Protein AF-A0A085G0N1-F1 (afdb_monomer_lite)

Foldseek 3Di:
DDQDPVNVVVLVVCVVCVVVVHDDPDDDDDPVVVVVVVVVVVVVVVVVVVVVVVPDPDD

pLDDT: mean 75.63, std 10.6, range [46.47, 91.19]

Secondary structure (DSSP, 8-state):
----HHHHHHHHHHHHHHHTTPPP-SPP-SHHHHHHHHHHHHHHHHHHHHHHHHHS---

Organism: Ewingella americana (strain ATCC 33852 / DSM 4580 / CCUG 14506 / JCM 5911 / LMG 7869 / NCTC 12157 / CDC 1468-78) (NCBI:txid910964)

Sequence (59 aa):
MDVGLSTMTKWVKQLREERQGKTPKSSPITPEQIEIRELKKNLQSIEMENEILKKLPRS

Structure (mmCIF, N/CA/C/O backbone):
data_AF-A0A085G0N1-F1
#
_entry.id   AF-A0A085G0N1-F1
#
loop_
_atom_site.group_PDB
_atom_site.id
_atom_site.type_symbol
_atom_site.label_atom_id
_atom_site.label_alt_id
_atom_site.label_comp_id
_atom_site.label_asym_id
_atom_site.label_entity_id
_atom_site.label_seq_id
_atom_site.pdbx_PDB_ins_code
_atom_site.Cartn_x
_atom_site.Cartn_y
_atom_site.Cartn_z
_atom_site.occupancy
_atom_site.B_iso_or_equiv
_atom_site.auth_seq_id
_atom_site.auth_comp_id
_atom_site.auth_asym_id
_atom_site.auth_atom_id
_atom_site.pdbx_PDB_model_num
ATOM 1 N N . MET A 1 1 ? 18.039 12.828 -6.974 1.00 46.47 1 MET A N 1
ATOM 2 C CA . MET A 1 1 ? 18.060 11.521 -6.284 1.00 46.47 1 MET A CA 1
ATOM 3 C C . MET A 1 1 ? 18.980 10.619 -7.086 1.00 46.47 1 MET A C 1
ATOM 5 O O . MET A 1 1 ? 18.596 10.230 -8.179 1.00 46.47 1 MET A O 1
ATOM 9 N N . ASP A 1 2 ? 20.209 10.399 -6.618 1.00 49.88 2 ASP A N 1
ATOM 10 C CA . ASP A 1 2 ? 21.203 9.588 -7.333 1.00 49.88 2 ASP A CA 1
ATOM 11 C C . ASP A 1 2 ? 21.006 8.115 -6.959 1.00 49.88 2 ASP A C 1
ATOM 13 O O . ASP A 1 2 ? 21.352 7.670 -5.863 1.00 49.88 2 ASP A O 1
ATOM 17 N N . VAL A 1 3 ? 20.306 7.379 -7.820 1.00 60.53 3 VAL A N 1
ATOM 18 C CA . VAL A 1 3 ? 19.987 5.971 -7.583 1.00 60.53 3 VAL A CA 1
ATOM 19 C C . VAL A 1 3 ? 21.132 5.142 -8.151 1.00 60.53 3 VAL A C 1
ATOM 21 O O . VAL A 1 3 ? 21.268 5.016 -9.365 1.00 60.53 3 VAL A O 1
ATOM 24 N N . GLY A 1 4 ? 21.964 4.571 -7.277 1.00 74.12 4 GLY A N 1
ATOM 25 C CA . GLY A 1 4 ? 23.107 3.759 -7.699 1.00 74.12 4 GLY A CA 1
ATOM 26 C C . GLY A 1 4 ? 22.710 2.595 -8.621 1.00 74.12 4 GLY A C 1
ATOM 27 O O . GLY A 1 4 ? 21.668 1.958 -8.439 1.00 74.12 4 GLY A O 1
ATOM 28 N N . LEU A 1 5 ? 23.573 2.276 -9.593 1.00 75.88 5 LEU A N 1
ATOM 29 C CA . LEU A 1 5 ? 23.366 1.244 -10.627 1.00 75.88 5 LEU A CA 1
ATOM 30 C C . LEU A 1 5 ? 22.936 -0.126 -10.060 1.00 75.88 5 LEU A C 1
ATOM 32 O O . LEU A 1 5 ? 22.133 -0.847 -10.661 1.00 75.88 5 LEU A O 1
ATOM 36 N N . SER A 1 6 ? 23.439 -0.480 -8.877 1.00 74.56 6 SER A N 1
ATOM 37 C CA . SER A 1 6 ? 23.111 -1.725 -8.174 1.00 74.56 6 SER A CA 1
ATOM 38 C C . SER A 1 6 ? 21.652 -1.782 -7.704 1.00 74.56 6 SER A C 1
ATOM 40 O O . SER A 1 6 ? 21.033 -2.848 -7.739 1.00 74.56 6 SER A O 1
ATOM 42 N N . THR A 1 7 ? 21.078 -0.642 -7.317 1.00 69.50 7 THR A N 1
ATOM 43 C CA . THR A 1 7 ? 19.668 -0.505 -6.936 1.00 69.5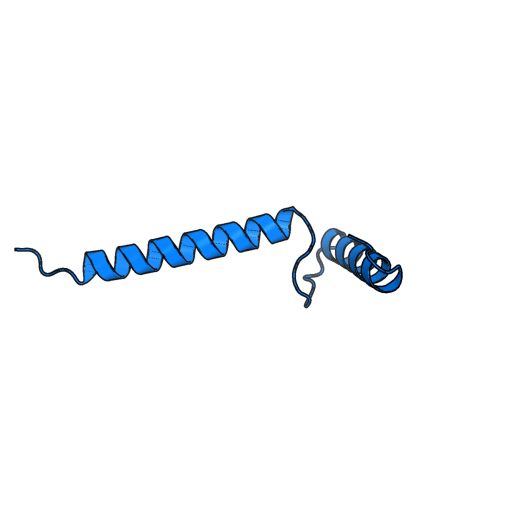0 7 THR A CA 1
ATOM 44 C C . THR A 1 7 ? 18.778 -0.597 -8.172 1.00 69.50 7 THR A C 1
ATOM 46 O O . THR A 1 7 ? 17.838 -1.389 -8.183 1.00 69.50 7 THR A O 1
ATOM 49 N N . MET A 1 8 ? 19.143 0.095 -9.256 1.00 74.69 8 MET A N 1
ATOM 50 C CA . MET A 1 8 ? 18.405 0.048 -10.525 1.00 74.69 8 MET A CA 1
ATOM 51 C C . MET A 1 8 ? 18.333 -1.377 -11.096 1.00 74.69 8 MET A C 1
ATOM 53 O O . MET A 1 8 ? 17.279 -1.843 -11.524 1.00 74.69 8 MET A O 1
ATOM 57 N N . THR A 1 9 ? 19.440 -2.118 -11.032 1.00 76.25 9 THR A N 1
ATOM 58 C CA . THR A 1 9 ? 19.504 -3.498 -11.538 1.00 76.25 9 THR A CA 1
ATOM 59 C C . THR A 1 9 ? 18.592 -4.443 -10.749 1.00 76.25 9 THR A C 1
ATOM 61 O O . THR A 1 9 ? 17.925 -5.299 -11.334 1.00 76.25 9 THR A O 1
ATOM 64 N N . LYS A 1 10 ? 18.509 -4.271 -9.421 1.00 74.81 10 LYS A N 1
ATOM 65 C CA . LYS A 1 10 ? 17.576 -5.034 -8.576 1.00 74.81 10 LYS A CA 1
ATOM 66 C C . LYS A 1 10 ? 16.124 -4.727 -8.933 1.00 74.81 10 LYS A C 1
ATOM 68 O O . LYS A 1 10 ? 15.329 -5.656 -9.026 1.00 74.81 10 LYS A O 1
ATOM 73 N N . TRP A 1 11 ? 15.803 -3.461 -9.193 1.00 76.81 11 TRP A N 1
ATOM 74 C CA . TRP A 1 11 ? 14.451 -3.033 -9.562 1.00 76.81 11 TRP A CA 1
ATOM 75 C C . TRP A 1 11 ? 14.030 -3.604 -10.919 1.00 76.81 11 TRP A C 1
ATOM 77 O O . TRP A 1 11 ? 12.932 -4.137 -11.054 1.00 76.81 11 TRP A O 1
ATOM 87 N N . VAL A 1 12 ? 14.931 -3.596 -11.905 1.00 76.62 12 VAL A N 1
ATOM 88 C CA . VAL A 1 12 ? 14.682 -4.200 -13.225 1.00 76.62 12 VAL A CA 1
ATOM 89 C C . VAL A 1 12 ? 14.488 -5.715 -13.121 1.00 76.62 12 VAL A C 1
ATOM 91 O O . VAL A 1 12 ? 13.608 -6.269 -13.783 1.00 76.62 12 VAL A O 1
ATOM 94 N N . LYS A 1 13 ? 15.283 -6.401 -12.289 1.00 80.56 13 LYS A N 1
ATOM 95 C CA . LYS A 1 13 ? 15.126 -7.843 -12.055 1.00 80.56 13 LYS A CA 1
ATOM 96 C C . LYS A 1 13 ? 13.782 -8.156 -11.392 1.00 80.56 13 LYS A C 1
ATOM 98 O O . LYS A 1 13 ? 13.084 -9.052 -11.856 1.00 80.56 13 LYS A O 1
ATOM 103 N N . GLN A 1 14 ? 13.406 -7.379 -10.378 1.00 73.12 14 GLN A N 1
ATOM 104 C CA . GLN A 1 14 ? 12.136 -7.523 -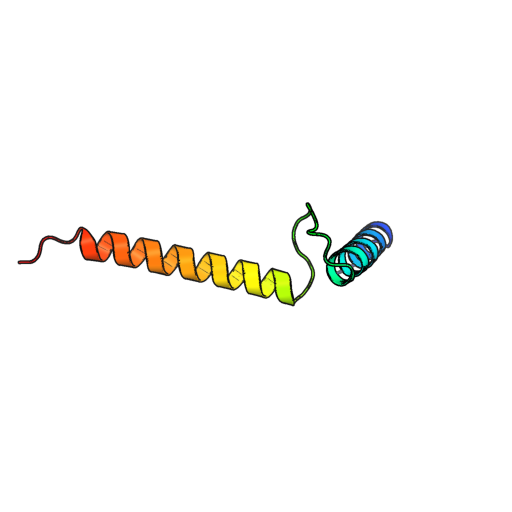9.671 1.00 73.12 14 GLN A CA 1
ATOM 105 C C . GLN A 1 14 ? 10.939 -7.321 -10.613 1.00 73.12 14 GLN A C 1
ATOM 107 O O . GLN A 1 14 ? 10.049 -8.164 -10.662 1.00 73.12 14 GLN A O 1
ATOM 112 N N . LEU A 1 15 ? 10.965 -6.278 -11.450 1.00 74.56 15 LEU A N 1
ATOM 113 C CA . LEU A 1 15 ? 9.916 -6.018 -12.441 1.00 74.56 15 LEU A CA 1
ATOM 114 C C . LEU A 1 15 ? 9.776 -7.161 -13.464 1.00 74.56 15 LEU A C 1
ATOM 116 O O . LEU A 1 15 ? 8.672 -7.482 -13.901 1.00 74.56 15 LEU A O 1
ATOM 120 N N . ARG A 1 16 ? 10.888 -7.794 -13.864 1.00 80.25 16 ARG A N 1
ATOM 121 C CA . ARG A 1 16 ? 10.849 -8.970 -14.752 1.00 80.25 16 ARG A CA 1
ATOM 122 C C . ARG A 1 16 ? 10.230 -10.189 -14.071 1.00 80.25 16 ARG A C 1
ATOM 124 O O . ARG A 1 16 ? 9.508 -10.927 -14.733 1.00 80.25 16 ARG A O 1
ATOM 131 N N . GLU A 1 17 ? 10.511 -10.403 -12.790 1.00 78.31 17 GLU A N 1
ATOM 132 C CA . GLU A 1 17 ? 9.927 -11.496 -12.005 1.00 78.31 17 GLU A CA 1
ATOM 133 C C . GLU A 1 17 ? 8.419 -11.283 -11.789 1.00 78.31 17 GLU A C 1
ATOM 135 O O . GLU A 1 17 ? 7.642 -12.206 -12.031 1.00 78.31 17 GLU A O 1
ATOM 140 N N . GLU A 1 18 ? 7.997 -10.055 -11.473 1.00 73.56 18 GLU A N 1
ATOM 141 C CA . GLU A 1 18 ? 6.582 -9.666 -11.359 1.00 73.56 18 GLU A CA 1
ATOM 142 C C . GLU A 1 18 ? 5.809 -9.910 -12.661 1.00 73.56 18 GLU A C 1
ATOM 144 O O . GLU A 1 18 ? 4.755 -10.544 -12.650 1.00 73.56 18 GLU A O 1
ATOM 149 N N . ARG A 1 19 ? 6.365 -9.499 -13.810 1.00 77.31 19 ARG A N 1
ATOM 150 C CA . ARG A 1 19 ? 5.761 -9.754 -15.134 1.00 77.31 19 ARG A CA 1
ATOM 151 C C . ARG A 1 19 ? 5.664 -11.237 -15.490 1.00 77.31 19 ARG A C 1
ATOM 153 O O . ARG A 1 19 ? 4.856 -11.604 -16.333 1.00 77.31 19 ARG A O 1
ATOM 160 N N . GLN A 1 20 ? 6.489 -12.082 -14.877 1.00 80.44 20 GLN A N 1
ATOM 161 C CA . GLN A 1 20 ? 6.413 -13.539 -15.016 1.00 80.44 20 GLN A CA 1
ATOM 162 C C . GLN A 1 20 ? 5.454 -14.181 -13.999 1.00 80.44 20 GLN A C 1
ATOM 164 O O . GLN A 1 20 ? 5.420 -15.405 -13.892 1.00 80.44 20 GLN A O 1
ATOM 169 N N . GLY A 1 21 ? 4.694 -13.383 -13.239 1.00 70.62 21 GLY A N 1
ATOM 170 C CA . GLY A 1 21 ? 3.757 -13.866 -12.225 1.00 70.62 21 GLY A CA 1
ATOM 171 C C . GLY A 1 21 ? 4.433 -14.370 -10.949 1.00 70.62 21 GLY A C 1
ATOM 172 O O . GLY A 1 21 ? 3.794 -15.036 -10.137 1.00 70.62 21 GLY A O 1
ATOM 173 N N . LYS A 1 22 ? 5.727 -14.083 -10.752 1.00 71.44 22 LYS A N 1
ATOM 174 C CA . LYS A 1 22 ? 6.438 -14.430 -9.519 1.00 71.44 22 LYS A CA 1
ATOM 175 C C . LYS A 1 22 ? 6.252 -13.300 -8.515 1.00 71.44 22 LYS A C 1
ATOM 177 O O . LYS A 1 22 ? 6.594 -12.156 -8.794 1.00 71.44 22 LYS A O 1
ATOM 182 N N . THR A 1 23 ? 5.736 -13.621 -7.332 1.00 60.75 23 THR A N 1
ATOM 183 C CA . THR A 1 23 ? 5.591 -12.657 -6.236 1.00 60.75 23 THR A CA 1
ATOM 184 C C . THR A 1 23 ? 6.966 -12.283 -5.676 1.00 60.75 23 THR A C 1
ATOM 186 O O . THR A 1 23 ? 7.655 -13.156 -5.134 1.00 60.75 23 THR A O 1
ATOM 189 N N . PRO A 1 24 ? 7.389 -11.016 -5.776 1.00 62.19 24 PRO A N 1
ATOM 190 C CA . PRO A 1 24 ? 8.663 -10.574 -5.234 1.00 62.19 24 PRO A CA 1
ATOM 191 C C . PRO A 1 24 ? 8.604 -10.503 -3.703 1.00 62.19 24 PRO A C 1
ATOM 193 O O . PRO A 1 24 ? 7.588 -10.155 -3.106 1.00 62.19 24 PRO A O 1
ATOM 196 N N . LYS A 1 25 ? 9.725 -10.839 -3.057 1.00 59.50 25 LYS A N 1
ATOM 197 C CA . LYS A 1 25 ? 9.874 -10.877 -1.589 1.00 59.50 25 LYS A CA 1
ATOM 198 C C . LYS A 1 25 ? 10.347 -9.536 -0.995 1.00 59.50 25 LYS A C 1
ATOM 200 O O . LYS A 1 25 ? 10.475 -9.416 0.220 1.00 59.50 25 LYS A O 1
ATOM 205 N N . SER A 1 26 ? 10.669 -8.555 -1.839 1.00 62.06 26 SER A N 1
ATOM 206 C CA . SER A 1 26 ? 11.259 -7.260 -1.473 1.00 62.06 26 SER A CA 1
ATOM 207 C C . SER A 1 26 ? 10.236 -6.128 -1.421 1.00 62.06 26 SER A C 1
ATOM 209 O O . SER A 1 26 ? 9.148 -6.228 -1.984 1.00 62.06 26 SER A O 1
ATOM 211 N N . SER A 1 27 ? 10.616 -5.034 -0.748 1.00 57.12 27 SER A N 1
ATOM 212 C CA . SER A 1 27 ? 9.809 -3.817 -0.677 1.00 57.12 27 SER A CA 1
ATOM 213 C C . SER A 1 27 ? 9.432 -3.342 -2.084 1.00 57.12 27 SER A C 1
ATOM 215 O O . SER A 1 2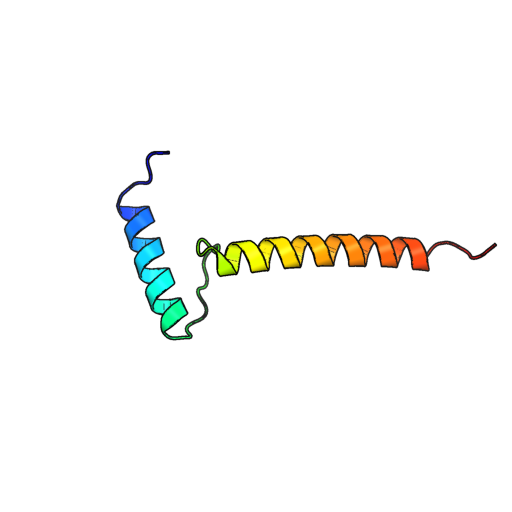7 ? 10.328 -3.126 -2.902 1.00 57.12 27 SER A O 1
ATOM 217 N N . PRO A 1 28 ? 8.134 -3.192 -2.364 1.00 56.59 28 PRO A N 1
ATOM 218 C CA . PRO A 1 28 ? 7.631 -2.881 -3.689 1.00 56.59 28 PRO A CA 1
ATOM 219 C C . PRO A 1 28 ? 8.091 -1.510 -4.192 1.00 56.59 28 PRO A C 1
ATOM 221 O O . PRO A 1 28 ? 8.038 -0.529 -3.450 1.00 56.59 28 PRO A O 1
ATOM 224 N N . ILE A 1 29 ? 8.534 -1.448 -5.448 1.00 62.53 29 ILE A N 1
ATOM 225 C CA . ILE A 1 29 ? 8.980 -0.213 -6.123 1.00 62.53 29 ILE A CA 1
ATOM 226 C C . ILE A 1 29 ? 8.174 0.058 -7.400 1.00 62.53 29 ILE A C 1
ATOM 228 O O . ILE A 1 29 ? 8.208 1.160 -7.949 1.00 62.53 29 ILE A O 1
ATOM 232 N N . THR A 1 30 ? 7.444 -0.939 -7.898 1.00 70.12 30 THR A N 1
ATOM 233 C CA . THR A 1 30 ? 6.608 -0.762 -9.079 1.00 70.12 30 THR A CA 1
ATOM 234 C C . THR A 1 30 ? 5.387 0.096 -8.725 1.00 70.12 30 THR A C 1
ATOM 236 O O . THR A 1 30 ? 4.852 -0.047 -7.623 1.00 70.12 30 THR A O 1
ATOM 239 N N . PRO A 1 31 ? 4.942 1.004 -9.619 1.00 68.62 31 PRO A N 1
ATOM 240 C CA . PRO A 1 31 ? 3.821 1.908 -9.345 1.00 68.62 31 PRO A CA 1
ATOM 241 C C . PRO A 1 31 ? 2.563 1.178 -8.865 1.00 68.62 31 PRO A C 1
ATOM 243 O O . PRO A 1 31 ? 1.950 1.595 -7.891 1.00 68.62 31 PRO A O 1
ATOM 246 N N . GLU A 1 32 ? 2.259 0.030 -9.472 1.00 69.31 32 GLU A N 1
ATOM 247 C CA . GLU A 1 32 ? 1.139 -0.835 -9.088 1.00 69.31 32 GLU A CA 1
ATOM 248 C C . GLU A 1 32 ? 1.255 -1.329 -7.639 1.00 69.31 32 GLU A C 1
ATOM 250 O O . GLU A 1 32 ? 0.289 -1.323 -6.884 1.00 69.31 32 GLU A O 1
ATOM 255 N N . GLN A 1 33 ? 2.447 -1.725 -7.193 1.00 68.69 33 GLN A N 1
ATOM 256 C CA . GLN A 1 33 ? 2.616 -2.199 -5.824 1.00 68.69 33 GLN A CA 1
ATOM 257 C C . GLN A 1 33 ? 2.693 -1.065 -4.791 1.00 68.69 33 GLN A C 1
ATOM 259 O O . GLN A 1 33 ? 2.349 -1.277 -3.624 1.00 68.69 33 GLN A O 1
ATOM 264 N N . ILE A 1 34 ? 3.139 0.127 -5.199 1.00 74.81 34 ILE A N 1
ATOM 265 C CA . ILE A 1 34 ? 3.030 1.345 -4.386 1.00 74.81 34 ILE A CA 1
ATOM 266 C C . ILE A 1 34 ? 1.551 1.665 -4.168 1.00 74.81 34 ILE A C 1
ATOM 268 O O . ILE A 1 34 ? 1.137 1.849 -3.026 1.00 74.81 34 ILE A O 1
ATOM 272 N N . GLU A 1 35 ? 0.751 1.612 -5.230 1.00 76.94 35 GLU A N 1
ATOM 273 C CA . GLU A 1 35 ? -0.696 1.799 -5.165 1.00 76.94 35 GLU A CA 1
ATOM 274 C C . GLU A 1 35 ? -1.356 0.736 -4.271 1.00 76.94 35 GLU A C 1
ATOM 276 O O . GLU A 1 35 ? -2.099 1.076 -3.352 1.00 76.94 35 GLU A O 1
ATOM 281 N N . ILE A 1 36 ? -0.986 -0.546 -4.402 1.00 81.44 36 ILE A N 1
ATOM 282 C CA . ILE A 1 36 ? -1.440 -1.613 -3.488 1.00 81.44 36 ILE A CA 1
ATOM 283 C C . ILE A 1 36 ? -1.072 -1.303 -2.028 1.00 81.44 36 ILE A C 1
ATOM 285 O O . ILE A 1 36 ? -1.857 -1.576 -1.115 1.00 81.44 36 ILE A O 1
ATOM 289 N N . ARG A 1 37 ? 0.119 -0.753 -1.767 1.00 79.31 37 ARG A N 1
ATOM 290 C CA . ARG A 1 37 ? 0.552 -0.382 -0.412 1.00 79.31 37 ARG A CA 1
ATOM 291 C C . ARG A 1 37 ? -0.264 0.784 0.142 1.00 79.31 37 ARG A C 1
ATOM 293 O O . ARG A 1 37 ? -0.645 0.741 1.312 1.00 79.31 37 ARG A O 1
ATOM 300 N N . GLU A 1 38 ? -0.522 1.805 -0.666 1.00 85.12 38 GLU A N 1
ATOM 301 C CA . GLU A 1 38 ? -1.347 2.954 -0.284 1.00 85.12 38 GLU A CA 1
ATOM 302 C C . GLU A 1 38 ? -2.793 2.531 -0.015 1.00 85.12 38 GLU A C 1
ATOM 304 O O . GLU A 1 38 ? -3.341 2.858 1.038 1.00 85.12 38 GLU A O 1
ATOM 309 N N . LEU A 1 39 ? -3.368 1.694 -0.881 1.00 85.25 39 LEU A N 1
ATOM 310 C CA . LEU A 1 39 ? -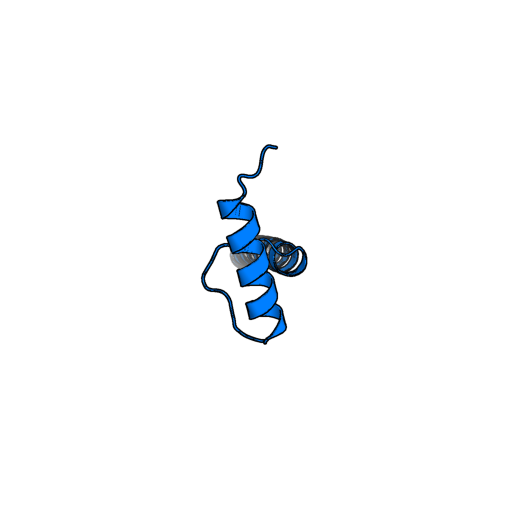4.701 1.121 -0.696 1.00 85.25 39 LEU A CA 1
ATOM 311 C C . LEU A 1 39 ? -4.801 0.294 0.592 1.00 85.25 39 LEU A C 1
ATOM 313 O O . LEU A 1 39 ? -5.753 0.458 1.354 1.00 85.25 39 LEU A O 1
ATOM 317 N N . LYS A 1 40 ? -3.798 -0.544 0.891 1.00 82.75 40 LYS A N 1
ATOM 318 C CA . LYS A 1 40 ? -3.743 -1.300 2.155 1.00 82.75 40 LYS A CA 1
ATOM 319 C C . LYS A 1 40 ? -3.687 -0.389 3.380 1.00 82.75 40 LYS A C 1
ATOM 321 O O . LYS A 1 40 ? -4.342 -0.675 4.378 1.00 82.75 40 LYS A O 1
ATOM 326 N N . LYS A 1 41 ? -2.929 0.708 3.311 1.00 88.00 41 LYS A N 1
ATOM 327 C CA . LYS A 1 41 ? -2.847 1.688 4.402 1.00 88.00 41 LYS A CA 1
ATOM 328 C C . LYS A 1 41 ? -4.190 2.395 4.622 1.00 88.00 41 LYS A C 1
ATOM 330 O O . LYS A 1 41 ? -4.601 2.567 5.766 1.00 88.00 41 LYS A O 1
ATOM 335 N N . ASN A 1 42 ? -4.878 2.758 3.541 1.00 89.56 42 ASN A N 1
ATOM 336 C CA . ASN A 1 42 ? -6.197 3.384 3.611 1.00 89.56 42 ASN A CA 1
ATOM 337 C C . ASN A 1 42 ? -7.240 2.433 4.210 1.00 89.56 42 ASN A C 1
ATOM 339 O O . ASN A 1 42 ? -7.980 2.834 5.105 1.00 89.56 42 ASN A O 1
ATOM 343 N N . LEU A 1 43 ? -7.246 1.162 3.789 1.00 89.62 43 LEU A N 1
ATOM 344 C CA . LEU A 1 43 ? -8.114 0.134 4.374 1.00 89.62 43 LEU A CA 1
ATOM 345 C C . LEU A 1 43 ? -7.902 -0.002 5.881 1.00 89.62 43 LEU A C 1
ATOM 347 O O . LEU A 1 43 ? -8.871 0.033 6.630 1.00 89.62 43 LEU A O 1
ATOM 351 N N . GLN A 1 44 ? -6.647 -0.074 6.327 1.00 88.88 44 GLN A N 1
ATOM 352 C CA . GLN A 1 44 ? -6.333 -0.200 7.748 1.00 88.88 44 GLN A CA 1
ATOM 353 C C . GLN A 1 44 ? -6.844 0.999 8.570 1.00 88.88 44 GLN A C 1
ATOM 355 O O . GLN A 1 44 ? -7.324 0.816 9.688 1.00 88.88 44 GLN A O 1
ATOM 360 N N . SER A 1 45 ? -6.771 2.219 8.022 1.00 88.88 45 SER A N 1
ATOM 361 C CA . SER A 1 45 ? -7.332 3.416 8.671 1.00 88.88 45 SER A CA 1
ATOM 362 C C . SER A 1 45 ? -8.852 3.313 8.810 1.00 88.88 45 SER A C 1
ATOM 364 O O . SER A 1 45 ? -9.389 3.506 9.897 1.00 88.88 45 SER A O 1
ATOM 366 N N . ILE A 1 46 ? -9.537 2.934 7.727 1.00 91.19 46 ILE A N 1
ATOM 367 C CA . ILE A 1 46 ? -10.999 2.793 7.691 1.00 91.19 46 ILE A CA 1
ATOM 368 C C . ILE A 1 46 ? -11.475 1.671 8.624 1.00 91.19 46 ILE A C 1
ATOM 370 O O . ILE A 1 46 ? -12.493 1.810 9.301 1.00 91.19 46 ILE A O 1
ATOM 374 N N . GLU A 1 47 ? -10.762 0.547 8.680 1.00 89.50 47 GLU A N 1
ATOM 375 C CA . GLU A 1 47 ? -11.062 -0.544 9.612 1.00 89.50 47 GLU A CA 1
ATOM 376 C C . GLU A 1 47 ? -10.931 -0.081 11.065 1.00 89.50 47 GLU A C 1
ATOM 378 O O . GLU A 1 47 ? -11.817 -0.348 11.875 1.00 89.50 47 GLU A O 1
ATOM 383 N N . MET A 1 48 ? -9.872 0.663 11.390 1.00 88.56 48 MET A N 1
ATOM 384 C CA . MET A 1 48 ? -9.663 1.196 12.734 1.00 88.56 48 MET A CA 1
ATOM 385 C C . MET A 1 48 ? -10.749 2.207 13.130 1.00 88.56 48 MET A C 1
ATOM 387 O O . MET A 1 48 ? -11.273 2.133 14.242 1.00 88.56 48 MET A O 1
ATOM 391 N N . GLU A 1 49 ? -11.135 3.106 12.225 1.00 87.62 49 GLU A N 1
ATOM 392 C CA . GLU A 1 49 ? -12.245 4.043 12.437 1.00 87.62 49 GLU A CA 1
ATOM 393 C C . GLU A 1 49 ? -13.574 3.309 12.659 1.00 87.62 49 GLU A C 1
ATOM 395 O O . GLU A 1 49 ? -14.294 3.606 13.613 1.00 87.62 49 GLU A O 1
ATOM 400 N N . ASN A 1 50 ? -13.875 2.293 11.847 1.00 88.44 50 ASN A N 1
ATOM 401 C CA . ASN A 1 50 ? -15.073 1.470 12.019 1.00 88.44 50 ASN A CA 1
ATOM 402 C C . ASN A 1 50 ? -15.078 0.706 13.346 1.00 88.44 50 ASN A C 1
ATOM 404 O O . ASN A 1 50 ? -16.120 0.600 13.990 1.00 88.44 50 ASN A O 1
ATOM 408 N N . GLU A 1 51 ? -13.937 0.173 13.777 1.00 89.25 51 GLU A N 1
ATOM 409 C CA . GLU A 1 51 ? -13.825 -0.500 15.072 1.00 89.25 51 GLU A CA 1
ATOM 410 C C . GLU A 1 51 ? -14.062 0.462 16.242 1.00 89.25 51 GLU A C 1
ATOM 412 O O . GLU A 1 51 ? -14.690 0.081 17.231 1.00 89.25 51 GLU A O 1
ATOM 417 N N . ILE A 1 52 ? -13.624 1.718 16.130 1.00 86.75 52 ILE A N 1
ATOM 418 C CA . ILE A 1 52 ? -13.937 2.761 17.116 1.00 86.75 52 ILE A CA 1
ATOM 419 C C . ILE A 1 52 ? -15.438 3.073 17.100 1.00 86.75 52 ILE A C 1
ATOM 421 O O . ILE A 1 52 ? -16.071 3.063 18.156 1.00 86.75 52 ILE A O 1
ATOM 425 N N . LEU A 1 53 ? -16.029 3.280 15.918 1.00 84.62 53 LEU A N 1
ATOM 426 C CA . LEU A 1 53 ? -17.461 3.562 15.763 1.00 84.62 53 LEU A CA 1
ATOM 427 C C . LEU A 1 53 ? -18.348 2.436 16.307 1.00 84.62 53 LEU A C 1
ATOM 429 O O . LEU A 1 53 ? -19.356 2.707 16.952 1.00 84.62 53 LEU A O 1
ATOM 433 N N . LYS A 1 54 ? -17.969 1.171 16.106 1.00 85.50 54 LYS A N 1
ATOM 434 C CA . LYS A 1 54 ? -18.698 0.021 16.666 1.00 85.50 54 LYS A CA 1
ATOM 435 C C . LYS A 1 54 ? -18.631 -0.045 18.191 1.00 85.50 54 LYS A C 1
ATOM 437 O O . LYS A 1 54 ? -19.559 -0.555 18.812 1.00 85.50 54 LYS A O 1
ATOM 442 N N . LYS A 1 55 ? -17.526 0.413 18.786 1.00 83.81 55 LYS A N 1
ATOM 443 C CA . LYS A 1 55 ? -17.310 0.400 20.241 1.00 83.81 55 LYS A CA 1
ATOM 444 C C . LYS A 1 55 ? -17.969 1.575 20.954 1.00 83.81 55 LYS A C 1
ATOM 446 O O . LYS A 1 55 ? -18.050 1.548 22.181 1.00 83.81 55 LYS A O 1
ATOM 451 N N . LEU A 1 56 ? -18.441 2.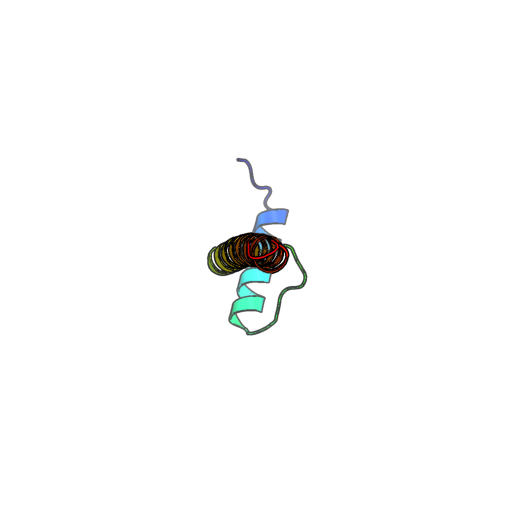586 20.223 1.00 80.31 56 LEU A N 1
ATOM 452 C CA . LEU A 1 56 ? -19.211 3.669 20.818 1.00 80.31 56 LEU A CA 1
ATOM 453 C C . LEU A 1 56 ? -20.536 3.113 21.368 1.00 80.31 56 LEU A C 1
ATOM 455 O O . LEU A 1 56 ? -21.311 2.513 20.614 1.00 80.31 56 LEU A O 1
ATOM 459 N N . PRO A 1 57 ? -20.818 3.293 22.672 1.00 72.38 57 PRO A N 1
ATOM 460 C CA . PRO A 1 57 ? -22.115 2.941 23.219 1.00 72.38 57 PRO A CA 1
ATOM 461 C C . PRO A 1 57 ? -23.168 3.799 22.520 1.00 72.38 57 PRO A C 1
ATOM 463 O O . PRO A 1 57 ? -23.069 5.027 22.484 1.00 72.38 57 PRO A O 1
ATOM 466 N N . ARG A 1 58 ? -24.164 3.140 21.926 1.00 71.06 58 ARG A N 1
ATOM 467 C CA . ARG A 1 58 ? -25.330 3.826 21.377 1.00 71.06 58 ARG A CA 1
ATOM 468 C C . ARG A 1 58 ? -26.129 4.373 22.559 1.00 71.06 58 ARG A C 1
ATOM 470 O O . ARG A 1 58 ? -26.651 3.586 23.346 1.00 71.06 58 ARG A O 1
ATO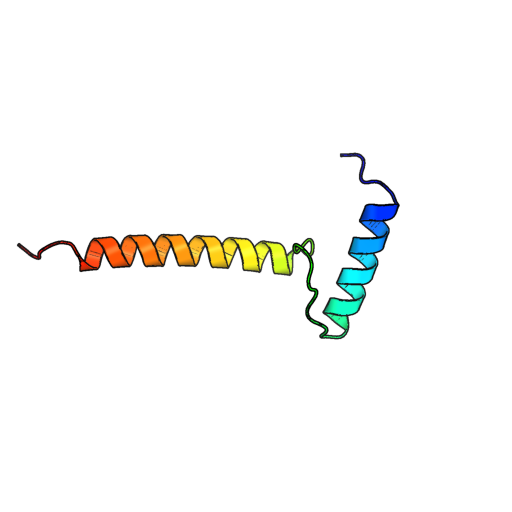M 477 N N . SER A 1 59 ? -26.113 5.698 22.705 1.00 64.75 59 SER A N 1
ATOM 478 C CA . SER A 1 59 ? -27.025 6.441 23.580 1.00 64.75 59 SER A CA 1
ATOM 479 C C . SER A 1 59 ? -28.462 6.345 23.087 1.00 64.75 59 SER A C 1
ATOM 481 O O . SER A 1 59 ? -28.658 6.134 21.868 1.00 64.75 59 SER A O 1
#

Radius of gyration: 18.26 Å; chains: 1; bounding box: 50×26×39 Å

InterPro domains:
  IPR002514 Transposase IS3/IS911family [PF01527] (3-43)
  IPR009057 Homedomain-like superfamily [SSF46689] (2-56)